Protein AF-A0A6J3LR89-F1 (afdb_monomer)

Solvent-accessible surface area (backbone atoms only — not comparable to full-atom values): 8719 Å² total; per-residue (Å²): 136,82,82,80,81,70,79,60,53,74,66,31,60,76,69,75,47,86,50,79,81,67,51,70,68,57,53,51,50,51,50,53,55,51,48,56,50,50,57,53,52,52,54,51,50,53,52,52,49,54,50,50,54,51,51,54,52,52,50,56,53,50,52,52,51,50,52,54,51,49,54,51,51,51,51,52,52,51,50,50,53,51,51,61,70,68,49,60,78,84,76,38,78,54,62,80,68,68,68,77,77,55,74,68,56,59,54,50,53,55,52,52,55,54,55,58,62,65,70,75,73,79,80,81,81,79,78,80,92,78,82,85,79,85,80,90,78,89,132

Sequence (139 aa):
MVPDRSLRCAECIKQGRKCTSLSWEALDRTREETQKKIDADEAILEEVMARLLRNKKIMRQADSRAKVKASHLDAELSAEDEALAAADPADCPAASVGVTVSPTIWGTYGLIGDAMRVGESSVPSAGSPSTVVGNSSGS

Mean predicted aligned error: 19.22 Å

Secondary structure (DSSP, 8-state):
---------HHHHHTTPPP----HHHHHHHHHHHHHHHHHHHHHHHHHHHHHHHHHHHHHHHHHHHHHHHHHHHHHHHHHHHHHHHS-GGG-TTTTTT----HHHHHHHHHHHHHHHTTS-------------------

Organism: NCBI:txid1314786

pLDDT: mean 73.71, std 21.67, range [34.38, 98.44]

Radius of gyration: 37.97 Å; Cα contacts (8 Å, |Δi|>4): 18; chains: 1; bounding box: 70×30×98 Å

Foldseek 3Di:
DDPPPQDADPVCVVVVHDHPSDDPVNVVVVVVVVVVVVVVVVVVVVVVVVVVVVVVVVVVVVVVVVVVVVVVVVVVVVVVVVVVVPDDPVPPPCVVVVDDDDPVVVVVVVVVVVVVVVVPDDDDDPDDDDDDDDDDDDD

Structure (mmCIF, N/CA/C/O backbone):
data_AF-A0A6J3LR89-F1
#
_entry.id   AF-A0A6J3LR89-F1
#
loop_
_atom_site.group_PDB
_atom_site.id
_atom_site.type_symbol
_atom_site.label_atom_id
_atom_site.label_alt_id
_atom_site.label_comp_id
_atom_site.label_asym_id
_atom_site.label_entity_id
_atom_site.label_seq_id
_atom_site.pdbx_PDB_ins_code
_atom_site.Cartn_x
_atom_site.Cartn_y
_atom_site.Cartn_z
_atom_site.occupancy
_atom_site.B_iso_or_equiv
_atom_site.auth_seq_id
_atom_site.auth_comp_id
_atom_site.auth_asym_id
_atom_site.auth_atom_id
_atom_site.pdbx_PDB_model_num
ATOM 1 N N . MET A 1 1 ? -40.066 -21.915 38.453 1.00 37.62 1 MET A N 1
ATOM 2 C CA . MET A 1 1 ? -39.377 -20.724 37.909 1.00 37.62 1 MET A CA 1
ATOM 3 C C . MET A 1 1 ? -38.555 -20.115 39.031 1.00 37.62 1 MET A C 1
ATOM 5 O O . MET A 1 1 ? -39.133 -19.629 39.993 1.00 37.62 1 MET A O 1
ATOM 9 N N . VAL A 1 2 ? -37.231 -20.252 38.976 1.00 43.03 2 VAL A N 1
ATOM 10 C CA . VAL A 1 2 ? -36.331 -19.682 39.990 1.00 43.03 2 VAL A CA 1
ATOM 11 C C . VAL A 1 2 ? -36.191 -18.188 39.685 1.00 43.03 2 VAL A C 1
ATOM 13 O O . VAL A 1 2 ? -35.876 -17.861 38.541 1.00 43.03 2 VAL A O 1
ATOM 16 N N . PRO A 1 3 ? -36.468 -17.273 40.630 1.00 50.34 3 PRO A N 1
ATOM 17 C CA . PRO A 1 3 ? -36.281 -15.851 40.382 1.00 50.34 3 PRO A CA 1
ATOM 18 C C . PRO A 1 3 ? -34.791 -15.584 40.159 1.00 50.34 3 PRO A C 1
ATOM 20 O O . PRO A 1 3 ? -33.966 -15.883 41.020 1.00 50.34 3 PRO A O 1
ATOM 23 N N . ASP A 1 4 ? -34.466 -15.046 38.987 1.00 57.81 4 ASP A N 1
ATOM 24 C CA . ASP A 1 4 ? -33.128 -14.605 38.608 1.00 57.81 4 ASP A CA 1
ATOM 25 C C . ASP A 1 4 ? -32.728 -13.432 39.518 1.00 57.81 4 ASP A C 1
ATOM 27 O O . ASP A 1 4 ? -33.181 -12.296 39.348 1.00 57.81 4 ASP A O 1
ATOM 31 N N . ARG A 1 5 ? -31.961 -13.728 40.575 1.00 59.53 5 ARG A N 1
ATOM 32 C CA . ARG A 1 5 ? -31.531 -12.763 41.602 1.00 59.53 5 ARG A CA 1
ATOM 33 C C . ARG A 1 5 ? -30.361 -11.907 41.106 1.00 59.53 5 ARG A C 1
ATOM 35 O O . ARG A 1 5 ? -29.379 -11.725 41.822 1.00 59.53 5 ARG A O 1
ATOM 42 N N . SER A 1 6 ? -30.446 -11.377 39.888 1.00 64.31 6 SER A N 1
ATOM 43 C CA . SER A 1 6 ? -29.504 -10.356 39.433 1.00 64.31 6 SER A CA 1
ATOM 44 C C . SER A 1 6 ? -29.737 -9.069 40.234 1.00 64.31 6 SER A C 1
ATOM 46 O O . SER A 1 6 ? -30.859 -8.564 40.335 1.00 64.31 6 SER A O 1
ATOM 48 N N . LEU A 1 7 ? -28.676 -8.554 40.861 1.00 68.56 7 LEU A N 1
ATOM 49 C CA . LEU A 1 7 ? -28.695 -7.256 41.535 1.00 68.56 7 LEU A CA 1
ATOM 50 C C . LEU A 1 7 ? -28.969 -6.179 40.478 1.00 68.56 7 LEU A C 1
ATOM 52 O O . LEU A 1 7 ? -28.168 -5.965 39.570 1.00 68.56 7 LEU A O 1
ATOM 56 N N . ARG A 1 8 ? -30.135 -5.533 40.568 1.00 72.81 8 ARG A N 1
ATOM 57 C CA . ARG A 1 8 ? -30.564 -4.464 39.657 1.00 72.81 8 ARG A CA 1
ATOM 58 C C . ARG A 1 8 ? -30.468 -3.122 40.372 1.00 72.81 8 ARG A C 1
ATOM 60 O O . ARG A 1 8 ? -30.908 -3.010 41.514 1.00 72.81 8 ARG A O 1
ATOM 67 N N . CYS A 1 9 ? -29.933 -2.100 39.706 1.00 78.88 9 CYS A N 1
ATOM 68 C CA . CYS A 1 9 ? -29.963 -0.744 40.247 1.00 78.88 9 CYS A CA 1
ATOM 69 C C . CYS A 1 9 ? -31.390 -0.164 40.180 1.00 78.88 9 CYS A C 1
ATOM 71 O O . CYS A 1 9 ? -32.212 -0.583 39.359 1.00 78.88 9 CYS A O 1
ATOM 73 N N . ALA A 1 10 ? -31.684 0.816 41.040 1.00 80.12 10 ALA A N 1
ATOM 74 C CA . ALA A 1 10 ? -33.016 1.415 41.157 1.00 80.12 10 ALA A CA 1
ATOM 75 C C . ALA A 1 10 ? -33.535 2.006 39.833 1.00 80.12 10 ALA A C 1
ATOM 77 O O . ALA A 1 10 ? -34.729 1.934 39.547 1.00 80.12 10 ALA A O 1
ATOM 78 N N . GLU A 1 11 ? -32.638 2.534 39.000 1.00 80.88 11 GLU A N 1
ATOM 79 C CA . GLU A 1 11 ? -32.992 3.122 37.709 1.00 80.88 11 GLU A CA 1
ATOM 80 C C . GLU A 1 11 ? -33.371 2.053 36.671 1.00 80.88 11 GLU A C 1
ATOM 82 O O . GLU A 1 11 ? -34.400 2.167 36.006 1.00 80.88 11 GLU A O 1
ATOM 87 N N . CYS A 1 12 ? -32.623 0.947 36.590 1.00 84.75 12 CYS A N 1
ATOM 88 C CA . CYS A 1 12 ? -32.967 -0.173 35.707 1.00 84.75 12 CYS A CA 1
ATOM 89 C C . CYS A 1 12 ? -34.297 -0.836 36.097 1.00 84.75 12 CYS A C 1
ATOM 91 O O . CYS A 1 12 ? -35.036 -1.281 35.218 1.00 84.75 12 CYS A O 1
ATOM 93 N N . ILE A 1 13 ? -34.629 -0.864 37.394 1.00 81.94 13 ILE A N 1
ATOM 94 C CA . ILE A 1 13 ? -35.930 -1.349 37.881 1.00 81.94 13 ILE A CA 1
ATOM 95 C C . ILE A 1 13 ? -37.059 -0.426 37.406 1.00 81.94 13 ILE A C 1
ATOM 97 O O . ILE A 1 13 ? -38.035 -0.923 36.848 1.00 81.94 13 ILE A O 1
ATOM 101 N N . LYS A 1 14 ? -36.916 0.898 37.570 1.00 84.62 14 LYS A N 1
ATOM 102 C CA . LYS A 1 14 ? -37.916 1.882 37.112 1.00 84.62 14 LYS A CA 1
ATOM 103 C C . LYS A 1 14 ? -38.150 1.825 35.604 1.00 84.62 14 LYS A C 1
ATOM 105 O O . LYS A 1 14 ? -39.280 1.965 35.155 1.00 84.62 14 LYS A O 1
ATOM 110 N N . GLN A 1 15 ? -37.091 1.604 34.831 1.00 86.44 15 GLN A N 1
ATOM 111 C CA . GLN A 1 15 ? -37.154 1.577 33.370 1.00 86.44 15 GLN A CA 1
ATOM 112 C C . GLN A 1 15 ? -37.500 0.196 32.785 1.00 86.44 15 GLN A C 1
ATOM 114 O O . GLN A 1 15 ? -37.576 0.060 31.565 1.00 86.44 15 GLN A O 1
ATOM 119 N N . GLY A 1 16 ? -37.665 -0.843 33.613 1.00 83.19 16 GLY A N 1
ATOM 120 C CA . GLY A 1 16 ? -37.979 -2.200 33.149 1.00 83.19 16 GLY A CA 1
ATOM 121 C C . GLY A 1 16 ? -36.886 -2.854 32.290 1.00 83.19 16 GLY A C 1
ATOM 122 O O . GLY A 1 16 ? -37.172 -3.791 31.546 1.00 83.19 16 GLY A O 1
ATOM 123 N N . ARG A 1 17 ? -35.635 -2.378 32.368 1.00 82.12 17 ARG A N 1
ATOM 124 C CA . ARG A 1 17 ? -34.500 -2.892 31.579 1.00 82.12 17 ARG A CA 1
ATOM 125 C C . ARG A 1 17 ? -33.602 -3.812 32.411 1.00 82.12 17 ARG A C 1
ATOM 127 O O . ARG A 1 17 ? -33.526 -3.697 33.634 1.00 82.12 17 ARG A O 1
ATOM 134 N N . LYS A 1 18 ? -32.897 -4.734 31.743 1.00 78.44 18 LYS A N 1
ATOM 135 C CA . LYS A 1 18 ? -31.876 -5.577 32.391 1.00 78.44 18 LYS A CA 1
ATOM 136 C C . LYS A 1 18 ? -30.702 -4.702 32.837 1.00 78.44 18 LYS A C 1
ATOM 138 O O . LYS A 1 18 ? -30.221 -3.880 32.064 1.00 78.44 18 LYS A O 1
ATOM 143 N N . CYS A 1 19 ? -30.254 -4.887 34.075 1.00 77.56 19 CYS A N 1
ATOM 144 C CA . CYS A 1 19 ? -29.079 -4.196 34.595 1.00 77.56 19 CYS A CA 1
ATOM 145 C C . CYS A 1 19 ? -27.827 -4.887 34.046 1.00 77.56 19 CYS A C 1
ATOM 147 O O . CYS A 1 19 ? -27.714 -6.110 34.142 1.00 77.56 19 CYS A O 1
ATOM 149 N N . THR A 1 20 ? -26.893 -4.132 33.470 1.00 71.94 20 THR A N 1
ATOM 150 C CA . THR A 1 20 ? -25.567 -4.657 33.132 1.00 71.94 20 THR A CA 1
ATOM 151 C C . THR A 1 20 ? -24.831 -4.916 34.441 1.00 71.94 20 THR A C 1
ATOM 153 O O . THR A 1 20 ? -24.491 -3.980 35.157 1.00 71.94 20 THR A O 1
ATOM 156 N N . SER A 1 21 ? -24.634 -6.183 34.794 1.00 61.19 21 SER A N 1
ATOM 157 C CA . SER A 1 21 ? -24.053 -6.614 36.073 1.00 61.19 21 SER A CA 1
ATOM 158 C C . SER A 1 21 ? -22.527 -6.466 36.146 1.00 61.19 21 SER A C 1
ATOM 160 O O . SER A 1 21 ? -21.887 -7.116 36.969 1.00 61.19 21 SER A O 1
ATOM 162 N N . LEU A 1 22 ? -21.928 -5.666 35.263 1.00 70.69 22 LEU A N 1
ATOM 163 C CA . LEU A 1 22 ? -20.496 -5.393 35.278 1.00 70.69 22 LEU A CA 1
ATOM 164 C C . LEU A 1 22 ? -20.228 -4.265 36.271 1.00 70.69 22 LEU A C 1
ATOM 166 O O . LEU A 1 22 ? -20.896 -3.231 36.240 1.00 70.69 22 LEU A O 1
ATOM 170 N N . SER A 1 23 ? -19.263 -4.473 37.164 1.00 82.50 23 SER A N 1
ATOM 171 C CA . SER A 1 23 ? -18.754 -3.394 38.006 1.00 82.50 23 SER A CA 1
ATOM 172 C C . SER A 1 23 ? -18.100 -2.321 37.130 1.00 82.50 23 SER A C 1
ATOM 174 O O . SER A 1 23 ? -17.591 -2.621 36.049 1.00 82.50 23 SER A O 1
ATOM 176 N N . TRP A 1 24 ? -18.076 -1.074 37.610 1.00 83.81 24 TRP A N 1
ATOM 177 C CA . TRP A 1 24 ? -17.339 0.012 36.952 1.00 83.81 24 TRP A CA 1
ATOM 178 C C . TRP A 1 24 ? -15.883 -0.376 36.680 1.00 83.81 24 TRP A C 1
ATOM 180 O O . TRP A 1 24 ? -15.401 -0.199 35.572 1.00 83.81 24 TRP A O 1
ATOM 190 N N . GLU A 1 25 ? -15.243 -1.054 37.633 1.00 86.06 25 GLU A N 1
ATOM 191 C CA . GLU A 1 25 ? -13.881 -1.568 37.486 1.00 86.06 25 GLU A CA 1
ATOM 192 C C . GLU A 1 25 ? -13.725 -2.557 36.313 1.00 86.06 25 GLU A C 1
ATOM 194 O O . GLU A 1 25 ? -12.722 -2.530 35.604 1.00 86.06 25 GLU A O 1
ATOM 199 N N . ALA A 1 26 ? -14.713 -3.428 36.071 1.00 84.94 26 ALA A N 1
ATOM 200 C CA . ALA A 1 26 ? -14.672 -4.362 34.944 1.00 84.94 26 ALA A CA 1
ATOM 201 C C . ALA A 1 26 ? -14.835 -3.645 33.591 1.00 84.94 26 ALA A C 1
ATOM 203 O O . ALA A 1 26 ? -14.220 -4.046 32.599 1.00 84.94 26 ALA A O 1
ATOM 204 N N . LEU A 1 27 ? -15.642 -2.579 33.551 1.00 86.81 27 LEU A N 1
ATOM 205 C CA . LEU A 1 27 ? -15.795 -1.733 32.366 1.00 86.81 27 LEU A CA 1
ATOM 206 C C . LEU A 1 27 ? -14.522 -0.927 32.091 1.00 86.81 27 LEU A C 1
ATOM 208 O O . LEU A 1 27 ? -14.057 -0.916 30.952 1.00 86.81 27 LEU A O 1
ATOM 212 N N . ASP A 1 28 ? -13.931 -0.328 33.125 1.00 92.38 28 ASP A N 1
ATOM 213 C CA . ASP A 1 28 ? -12.685 0.435 33.018 1.00 92.38 28 ASP A CA 1
ATOM 214 C C . ASP A 1 28 ? -11.531 -0.457 32.552 1.00 92.38 28 ASP A C 1
ATOM 216 O O . ASP A 1 28 ? -10.833 -0.114 31.599 1.00 92.38 28 ASP A O 1
ATOM 220 N N . ARG A 1 29 ? -11.398 -1.661 33.124 1.00 92.25 29 ARG A N 1
ATOM 221 C CA . ARG A 1 29 ? -10.390 -2.640 32.690 1.00 92.25 29 ARG A CA 1
ATOM 222 C C . ARG A 1 29 ? -10.562 -3.031 31.225 1.00 92.25 29 ARG A C 1
ATOM 224 O O . ARG A 1 29 ? -9.593 -3.028 30.473 1.00 92.25 29 ARG A O 1
ATOM 231 N N . THR A 1 30 ? -11.794 -3.323 30.804 1.00 91.94 30 THR A N 1
ATOM 232 C CA . THR A 1 30 ? -12.082 -3.657 29.399 1.00 91.94 30 THR A CA 1
ATOM 233 C C . THR A 1 30 ? -11.716 -2.491 28.485 1.00 91.94 30 THR A C 1
ATOM 235 O O . THR A 1 30 ? -11.072 -2.698 27.458 1.00 91.94 30 THR A O 1
ATOM 238 N N . ARG A 1 31 ? -12.072 -1.261 28.874 1.00 94.75 31 ARG A N 1
ATOM 239 C CA . ARG A 1 31 ? -11.740 -0.047 28.124 1.00 94.75 31 ARG A CA 1
ATOM 240 C C . ARG A 1 31 ? -10.229 0.112 27.968 1.00 94.75 31 ARG A C 1
ATOM 242 O O . ARG A 1 31 ? -9.763 0.273 26.843 1.00 94.75 31 ARG A O 1
ATOM 249 N N . GLU A 1 32 ? -9.465 0.007 29.052 1.00 96.81 32 GLU A N 1
ATOM 250 C CA . GLU A 1 32 ? -8.001 0.101 29.017 1.00 96.81 32 GLU A CA 1
ATOM 251 C C . GLU A 1 32 ? -7.357 -0.999 28.165 1.00 96.81 32 GLU A C 1
ATOM 253 O O . GLU A 1 32 ? -6.455 -0.722 27.375 1.00 96.81 32 GLU A O 1
ATOM 258 N N . GLU A 1 33 ? -7.815 -2.244 28.290 1.00 96.19 33 GLU A N 1
ATOM 259 C CA . GLU A 1 33 ? -7.314 -3.359 27.482 1.00 96.19 33 GLU A CA 1
ATOM 260 C C . GLU A 1 33 ? -7.615 -3.171 25.994 1.00 96.19 33 GLU A C 1
ATOM 262 O O . GLU A 1 33 ? -6.759 -3.450 25.153 1.00 96.19 33 GLU A O 1
ATOM 267 N N . THR A 1 34 ? -8.814 -2.689 25.653 1.00 97.00 34 THR A N 1
ATOM 268 C CA . THR A 1 34 ? -9.159 -2.383 24.260 1.00 97.00 34 THR A CA 1
ATOM 269 C C . THR A 1 34 ? -8.351 -1.214 23.717 1.00 97.00 34 THR A C 1
ATOM 271 O O . THR A 1 34 ? -7.861 -1.312 22.597 1.00 97.00 34 THR A O 1
ATOM 274 N N . GLN A 1 35 ? -8.129 -0.164 24.512 1.00 98.00 35 GLN A N 1
ATOM 275 C CA . GLN A 1 35 ? -7.321 0.979 24.094 1.00 98.00 35 GLN A CA 1
ATOM 276 C C . GLN A 1 35 ? -5.879 0.558 23.802 1.00 98.00 35 GLN A C 1
ATOM 278 O O . GLN A 1 35 ? -5.361 0.870 22.741 1.00 98.00 35 GLN A O 1
ATOM 283 N N . LYS A 1 36 ? -5.265 -0.255 24.6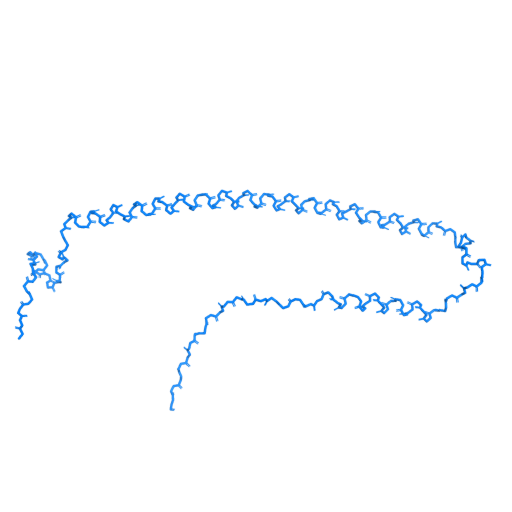71 1.00 98.12 36 LYS A N 1
ATOM 284 C CA . LYS A 1 36 ? -3.906 -0.776 24.442 1.00 98.12 36 LYS A CA 1
ATOM 285 C C . LYS A 1 36 ? -3.784 -1.574 23.142 1.00 98.12 36 LYS A C 1
ATOM 287 O O . LYS A 1 36 ? -2.746 -1.523 22.493 1.00 98.12 36 LYS A O 1
ATOM 292 N N . LYS A 1 37 ? -4.821 -2.338 22.778 1.00 98.06 37 LYS A N 1
ATOM 293 C CA . LYS A 1 37 ? -4.851 -3.080 21.507 1.00 98.06 37 LYS A CA 1
ATOM 294 C C . LYS A 1 37 ? -4.961 -2.134 20.316 1.00 98.06 37 LYS A C 1
ATOM 296 O O . LYS A 1 37 ? -4.233 -2.323 19.354 1.00 98.06 37 LYS A O 1
ATOM 301 N N . ILE A 1 38 ? -5.813 -1.113 20.416 1.00 98.25 38 ILE A N 1
ATOM 302 C CA . ILE A 1 38 ? -5.939 -0.072 19.389 1.00 98.25 38 ILE A CA 1
ATOM 303 C C . ILE A 1 38 ? -4.589 0.614 19.176 1.00 98.25 38 ILE A C 1
ATOM 305 O O . ILE A 1 38 ? -4.114 0.652 18.049 1.00 98.25 38 ILE A O 1
ATOM 309 N N . ASP A 1 39 ? -3.930 1.058 20.246 1.00 98.31 39 ASP A N 1
ATOM 310 C CA . ASP A 1 39 ? -2.640 1.749 20.150 1.00 98.31 39 ASP A CA 1
ATOM 311 C C . ASP A 1 39 ? -1.557 0.849 19.511 1.00 98.31 39 ASP A C 1
ATOM 313 O O . ASP A 1 39 ? -0.733 1.303 18.715 1.00 98.31 39 ASP A O 1
ATOM 317 N N . ALA A 1 40 ? -1.564 -0.452 19.829 1.00 98.12 40 ALA A N 1
ATOM 318 C CA . ALA A 1 40 ? -0.653 -1.423 19.224 1.00 98.12 40 ALA A CA 1
ATOM 319 C C . ALA A 1 40 ? -0.937 -1.637 17.726 1.00 98.12 40 ALA A C 1
ATOM 321 O O . ALA A 1 40 ? -0.003 -1.672 16.920 1.00 98.12 40 ALA A O 1
ATOM 322 N N . ASP A 1 41 ? -2.210 -1.750 17.348 1.00 98.38 41 ASP A N 1
ATOM 323 C CA . ASP A 1 41 ? -2.626 -1.903 15.953 1.00 98.38 41 ASP A CA 1
ATOM 324 C C . ASP A 1 41 ? -2.327 -0.635 15.138 1.00 98.38 41 ASP A C 1
ATOM 326 O O . ASP A 1 41 ? -1.888 -0.729 13.989 1.00 98.38 41 ASP A O 1
ATOM 330 N N . GLU A 1 42 ? -2.493 0.550 15.729 1.00 98.12 42 GLU A N 1
ATOM 331 C CA . GLU A 1 42 ? -2.137 1.833 15.116 1.00 98.12 42 GLU A CA 1
ATOM 332 C C . GLU A 1 42 ? -0.631 1.932 14.836 1.00 98.12 42 GLU A C 1
ATOM 334 O O . GLU A 1 42 ? -0.238 2.338 13.738 1.00 98.12 42 GLU A O 1
ATOM 339 N N . ALA A 1 43 ? 0.218 1.479 15.763 1.00 97.75 43 ALA A N 1
ATOM 340 C CA . ALA A 1 43 ? 1.666 1.434 15.548 1.00 97.75 43 ALA A CA 1
ATOM 341 C C . ALA A 1 43 ? 2.052 0.495 14.388 1.00 97.75 43 ALA A C 1
ATOM 343 O O . ALA A 1 43 ? 2.882 0.840 13.540 1.00 97.75 43 ALA A O 1
ATOM 344 N N . ILE A 1 44 ? 1.415 -0.679 14.301 1.00 98.19 44 ILE A N 1
ATOM 345 C CA . ILE A 1 44 ? 1.616 -1.613 13.180 1.00 98.19 44 ILE A CA 1
ATOM 346 C C . ILE A 1 44 ? 1.139 -0.980 11.867 1.00 98.19 44 ILE A C 1
ATOM 348 O O . ILE A 1 44 ? 1.808 -1.097 10.833 1.00 98.19 44 ILE A O 1
ATOM 352 N N . LEU A 1 45 ? -0.008 -0.298 11.884 1.00 98.38 45 LEU A N 1
ATOM 353 C CA . LEU A 1 45 ? -0.558 0.370 10.709 1.00 98.38 45 LEU A CA 1
ATOM 354 C C . LEU A 1 45 ? 0.398 1.446 10.180 1.00 98.38 45 LEU A C 1
ATOM 356 O O . LEU A 1 45 ? 0.635 1.503 8.968 1.00 98.38 45 LEU A O 1
ATOM 360 N N . GLU A 1 46 ? 0.991 2.249 11.065 1.00 98.19 46 GLU A N 1
ATOM 361 C CA . GLU A 1 46 ? 1.992 3.253 10.699 1.00 98.19 46 GLU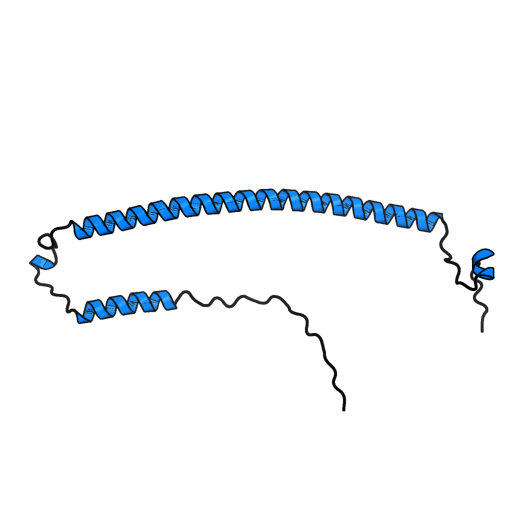 A CA 1
ATOM 362 C C . GLU A 1 46 ? 3.222 2.611 10.035 1.00 98.19 46 GLU A C 1
ATOM 364 O O . GLU A 1 46 ? 3.662 3.051 8.963 1.00 98.19 46 GLU A O 1
ATOM 369 N N . GLU A 1 47 ? 3.739 1.518 10.602 1.00 98.19 47 GLU A N 1
ATOM 370 C CA . GLU A 1 47 ? 4.874 0.790 10.029 1.00 98.19 47 GLU A CA 1
ATOM 371 C C . GLU A 1 47 ? 4.557 0.266 8.617 1.00 98.19 47 GLU A C 1
ATOM 373 O O . GLU A 1 47 ? 5.344 0.438 7.669 1.00 98.19 47 GLU A O 1
ATOM 378 N N . VAL A 1 48 ? 3.380 -0.343 8.451 1.00 98.44 48 VAL A N 1
ATOM 379 C CA . VAL A 1 48 ? 2.912 -0.863 7.161 1.00 98.44 48 VAL A CA 1
ATOM 380 C C . VAL A 1 48 ? 2.771 0.270 6.148 1.00 98.44 48 VAL A C 1
ATOM 382 O O . VAL A 1 48 ? 3.245 0.131 5.014 1.00 98.44 48 VAL A O 1
ATOM 385 N N . MET A 1 49 ? 2.189 1.403 6.541 1.00 98.19 49 MET A N 1
ATOM 386 C CA . MET A 1 49 ? 2.075 2.583 5.684 1.00 98.19 49 MET A CA 1
ATOM 387 C C . MET A 1 49 ? 3.446 3.101 5.242 1.00 98.19 49 MET A C 1
ATOM 389 O O . MET A 1 4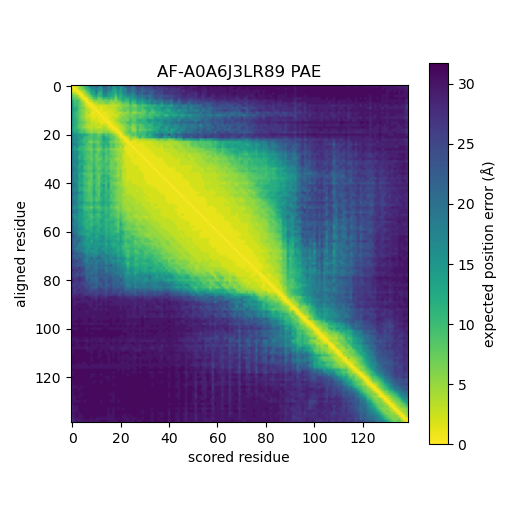9 ? 3.664 3.323 4.045 1.00 98.19 49 MET A O 1
ATOM 393 N N . ALA A 1 50 ? 4.399 3.231 6.166 1.00 98.25 50 ALA A N 1
ATOM 394 C CA . ALA A 1 50 ? 5.752 3.681 5.852 1.00 98.25 50 ALA A CA 1
ATOM 395 C C . ALA A 1 50 ? 6.449 2.731 4.862 1.00 98.25 50 ALA A C 1
ATOM 397 O O . ALA A 1 50 ? 7.074 3.176 3.890 1.00 98.25 50 ALA A O 1
ATOM 398 N N . ARG A 1 51 ? 6.305 1.414 5.055 1.00 98.25 51 ARG A N 1
ATOM 399 C CA . ARG A 1 51 ? 6.829 0.401 4.125 1.00 98.25 51 ARG A CA 1
ATOM 400 C C . ARG A 1 51 ? 6.177 0.500 2.746 1.00 98.25 51 ARG A C 1
ATOM 402 O O . ARG A 1 51 ? 6.888 0.466 1.741 1.00 98.25 51 ARG A O 1
ATOM 409 N N . LEU A 1 52 ? 4.858 0.673 2.678 1.00 98.38 52 LEU A N 1
ATOM 410 C CA . LEU A 1 52 ? 4.137 0.835 1.412 1.00 98.38 52 LEU A CA 1
ATOM 411 C C . LEU A 1 52 ? 4.604 2.072 0.640 1.00 98.38 52 LEU A C 1
ATOM 413 O O . LEU A 1 52 ? 4.799 1.993 -0.575 1.00 98.38 52 LEU A O 1
ATOM 417 N N . LEU A 1 53 ? 4.824 3.199 1.319 1.00 98.31 53 LEU A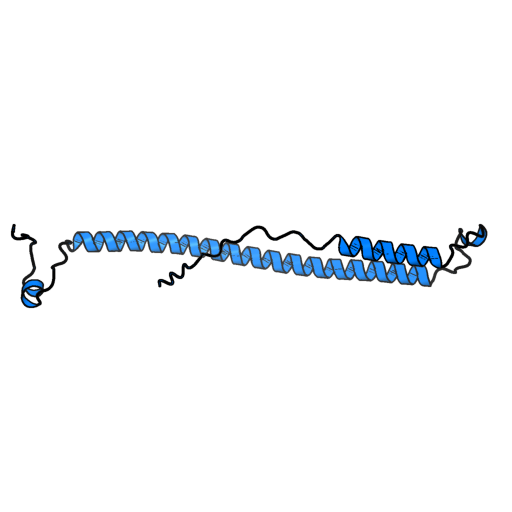 N 1
ATOM 418 C CA . LEU A 1 53 ? 5.336 4.416 0.685 1.00 98.31 53 LEU A CA 1
ATOM 419 C C . LEU A 1 53 ? 6.743 4.210 0.107 1.00 98.31 53 LEU A C 1
ATOM 421 O O . LEU A 1 53 ? 6.997 4.605 -1.036 1.00 98.31 53 LEU A O 1
ATOM 425 N N . ARG A 1 54 ? 7.635 3.537 0.847 1.00 98.25 54 ARG A N 1
ATOM 426 C CA . ARG A 1 54 ? 8.971 3.169 0.343 1.00 98.25 54 ARG A CA 1
ATOM 427 C C . ARG A 1 54 ? 8.878 2.271 -0.890 1.00 98.25 54 ARG A C 1
ATOM 429 O O . ARG A 1 54 ? 9.494 2.582 -1.908 1.00 98.25 54 ARG A O 1
ATOM 436 N N . ASN A 1 55 ? 8.060 1.222 -0.843 1.00 98.44 55 ASN A N 1
ATOM 437 C CA . ASN A 1 55 ? 7.902 0.289 -1.961 1.00 98.44 55 ASN A CA 1
ATOM 438 C C . ASN A 1 55 ? 7.311 0.971 -3.202 1.00 98.44 55 ASN A C 1
ATOM 440 O O . ASN A 1 55 ? 7.811 0.773 -4.306 1.00 98.44 55 ASN A O 1
ATOM 444 N N . LYS A 1 56 ? 6.313 1.848 -3.036 1.00 98.38 56 LYS A N 1
ATOM 445 C CA . LYS A 1 56 ? 5.772 2.655 -4.144 1.00 98.38 56 LYS A CA 1
ATOM 446 C C . LYS A 1 56 ? 6.839 3.544 -4.780 1.00 98.38 56 LYS A C 1
ATOM 448 O O . LYS A 1 56 ? 6.871 3.676 -6.001 1.00 98.38 56 LYS A O 1
ATOM 453 N N . LYS A 1 57 ? 7.719 4.151 -3.976 1.00 98.38 57 LYS A N 1
ATOM 454 C CA . LYS A 1 57 ? 8.838 4.951 -4.495 1.00 98.38 57 LYS A CA 1
ATOM 455 C C . LYS A 1 57 ? 9.808 4.092 -5.309 1.00 98.38 57 LYS A C 1
ATOM 457 O O . LYS A 1 57 ? 10.186 4.507 -6.401 1.00 98.38 57 LYS A O 1
ATOM 462 N N . ILE A 1 58 ? 10.167 2.910 -4.805 1.00 98.25 58 ILE A N 1
ATOM 463 C CA . ILE A 1 58 ? 11.039 1.958 -5.511 1.00 98.25 58 ILE A CA 1
ATOM 464 C C . ILE A 1 58 ? 10.415 1.555 -6.851 1.00 98.25 58 ILE A C 1
ATOM 466 O O . ILE A 1 58 ? 11.088 1.639 -7.873 1.00 98.25 58 ILE A O 1
ATOM 470 N N . MET A 1 59 ? 9.124 1.214 -6.870 1.00 98.06 59 MET A N 1
ATOM 471 C CA . MET A 1 59 ? 8.417 0.855 -8.104 1.00 98.06 59 MET A CA 1
ATOM 472 C C . MET A 1 59 ? 8.440 1.985 -9.134 1.00 98.06 59 MET A C 1
ATOM 474 O O . MET A 1 59 ? 8.823 1.758 -10.273 1.00 98.06 59 MET A O 1
ATOM 478 N N . ARG A 1 60 ? 8.155 3.230 -8.731 1.00 98.06 60 ARG A N 1
ATOM 479 C CA . ARG A 1 60 ? 8.231 4.382 -9.651 1.00 98.06 60 ARG A CA 1
ATOM 480 C C . ARG A 1 60 ? 9.630 4.576 -10.244 1.00 98.06 60 ARG A C 1
ATOM 482 O O . ARG A 1 60 ? 9.752 4.965 -11.402 1.00 98.06 60 ARG A O 1
ATOM 489 N N . GLN A 1 61 ? 10.680 4.332 -9.458 1.00 98.12 61 GLN A N 1
ATOM 490 C CA . GLN A 1 61 ? 12.062 4.405 -9.940 1.00 98.12 61 GLN A CA 1
ATOM 491 C C . GLN A 1 61 ? 12.406 3.243 -10.877 1.00 98.12 61 GLN A C 1
ATOM 493 O O . GLN A 1 61 ? 13.116 3.444 -11.860 1.00 98.12 61 GLN A O 1
ATOM 498 N N . ALA A 1 62 ? 11.914 2.037 -10.590 1.00 98.06 62 ALA A N 1
ATOM 499 C CA . ALA A 1 62 ? 12.063 0.891 -11.478 1.00 98.06 62 ALA A CA 1
ATOM 500 C C . ALA A 1 62 ? 11.370 1.153 -12.823 1.00 98.06 62 ALA A C 1
ATOM 502 O O . ALA A 1 62 ? 12.006 0.996 -13.861 1.00 98.06 62 ALA A O 1
ATOM 503 N N . ASP A 1 63 ? 10.139 1.669 -12.803 1.00 98.06 63 ASP A N 1
ATOM 504 C CA . ASP A 1 63 ? 9.387 2.029 -14.009 1.00 98.06 63 ASP A CA 1
ATOM 505 C C . ASP A 1 63 ? 10.102 3.109 -14.826 1.00 98.06 63 ASP A C 1
ATOM 507 O O . ASP A 1 63 ? 10.183 3.012 -16.050 1.00 98.06 63 ASP A O 1
ATOM 511 N N . SER A 1 64 ? 10.660 4.141 -14.177 1.00 97.69 64 SER A N 1
ATOM 512 C CA . SER A 1 64 ? 11.398 5.182 -14.902 1.00 97.69 64 SER A CA 1
ATOM 513 C C . SER A 1 64 ? 12.655 4.619 -15.565 1.00 97.69 64 SER A C 1
ATOM 515 O O . SER A 1 64 ? 12.943 4.952 -16.711 1.00 97.69 64 SER A O 1
ATOM 517 N N . ARG A 1 65 ? 13.394 3.743 -14.872 1.00 97.62 65 ARG A N 1
ATOM 518 C CA . ARG A 1 65 ? 14.583 3.076 -15.424 1.00 97.62 65 ARG A CA 1
ATOM 519 C C . ARG A 1 65 ? 14.220 2.128 -16.562 1.00 97.62 65 ARG A C 1
ATOM 521 O O . ARG A 1 65 ? 14.926 2.106 -17.564 1.00 97.62 65 ARG A O 1
ATOM 528 N N . ALA A 1 66 ? 13.124 1.386 -16.429 1.00 97.56 66 ALA A N 1
ATOM 529 C CA . ALA A 1 66 ? 12.624 0.502 -17.474 1.00 97.56 66 ALA A CA 1
ATOM 530 C C . ALA A 1 66 ? 12.257 1.289 -18.738 1.00 97.56 66 ALA A C 1
ATOM 532 O O . ALA A 1 66 ? 12.663 0.895 -19.826 1.00 97.56 66 ALA A O 1
ATOM 533 N N . LYS A 1 67 ? 11.586 2.440 -18.598 1.00 97.75 67 LYS A N 1
ATOM 534 C CA . LYS A 1 67 ? 11.270 3.333 -19.727 1.00 97.75 67 LYS A CA 1
ATOM 535 C C . LYS A 1 67 ? 12.519 3.857 -20.430 1.00 97.75 67 LYS A C 1
ATOM 537 O O . LYS A 1 67 ? 12.580 3.809 -21.650 1.00 97.75 67 LYS A O 1
ATOM 542 N N . VAL A 1 68 ? 13.519 4.310 -19.671 1.00 97.62 68 VAL A N 1
ATOM 543 C CA . VAL A 1 68 ? 14.796 4.772 -20.242 1.00 97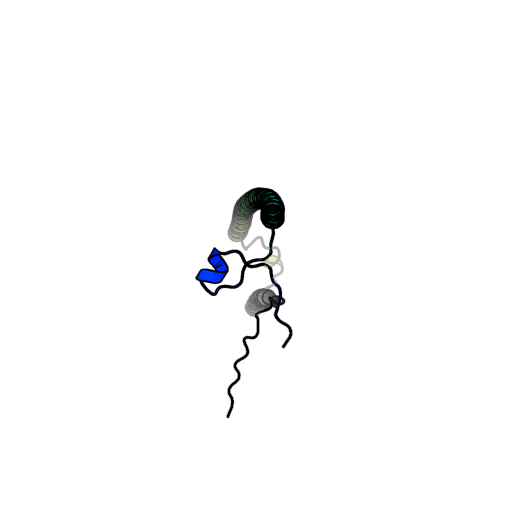.62 68 VAL A CA 1
ATOM 544 C C . VAL A 1 68 ? 15.506 3.633 -20.978 1.00 97.62 68 VAL A C 1
ATOM 546 O O . VAL A 1 68 ? 15.972 3.807 -22.100 1.00 97.62 68 VAL A O 1
ATOM 549 N N . LYS A 1 69 ? 15.549 2.434 -20.387 1.00 97.44 69 LYS A N 1
ATOM 550 C CA . LYS A 1 69 ? 16.147 1.266 -21.042 1.00 97.44 69 LYS A CA 1
ATOM 551 C C . LYS A 1 69 ? 15.393 0.873 -22.317 1.00 97.44 69 LYS A C 1
ATOM 553 O O . LYS A 1 69 ? 16.035 0.554 -23.308 1.00 97.44 69 LYS A O 1
ATOM 558 N N . ALA A 1 70 ? 14.063 0.941 -22.305 1.00 96.25 70 ALA A N 1
ATOM 559 C CA . ALA A 1 70 ? 13.243 0.691 -23.486 1.00 96.25 70 ALA A CA 1
ATOM 560 C C . ALA A 1 70 ? 13.539 1.696 -24.610 1.00 96.25 70 ALA A C 1
ATOM 562 O O . ALA A 1 70 ? 13.715 1.273 -25.743 1.00 96.25 70 ALA A O 1
ATOM 563 N N . SER A 1 71 ? 13.686 2.992 -24.304 1.00 95.12 71 SER A N 1
ATOM 564 C CA . SER A 1 71 ? 14.060 3.982 -25.326 1.00 95.12 71 SER A CA 1
ATOM 565 C C . SER A 1 71 ? 15.467 3.776 -25.889 1.00 95.12 71 SER A C 1
ATOM 567 O O . SER A 1 71 ? 15.695 4.060 -27.056 1.00 95.12 71 SER A O 1
ATOM 569 N N . HIS A 1 72 ? 16.414 3.284 -25.083 1.00 94.50 72 HIS A N 1
ATOM 570 C CA . HIS A 1 72 ? 17.746 2.945 -25.592 1.00 94.50 72 HIS A CA 1
ATOM 571 C C . HIS A 1 72 ? 17.701 1.745 -26.537 1.00 94.50 72 HIS A C 1
ATOM 573 O O . HIS A 1 72 ? 18.295 1.809 -27.603 1.00 94.50 72 HIS A O 1
ATOM 579 N N . LEU A 1 73 ? 16.957 0.698 -26.171 1.00 95.50 73 LEU A N 1
ATOM 580 C CA . LEU A 1 73 ? 16.782 -0.478 -27.022 1.00 95.50 73 LEU A CA 1
ATOM 581 C C . LEU A 1 73 ? 16.100 -0.121 -28.353 1.00 95.50 73 LEU A C 1
ATOM 583 O O . LEU A 1 73 ? 16.515 -0.595 -29.399 1.00 95.50 73 LEU A O 1
ATOM 587 N N . ASP A 1 74 ? 15.080 0.737 -28.317 1.00 94.19 74 ASP A N 1
ATOM 588 C CA . ASP A 1 74 ? 14.378 1.219 -29.513 1.00 94.19 74 ASP A CA 1
ATOM 589 C C . ASP A 1 74 ? 15.306 2.010 -30.452 1.00 94.19 74 ASP A C 1
ATOM 591 O O . ASP A 1 74 ? 15.292 1.814 -31.667 1.00 94.19 74 ASP A O 1
ATOM 595 N N . ALA A 1 75 ? 16.175 2.853 -29.884 1.00 93.31 75 ALA A N 1
ATOM 596 C CA . ALA A 1 75 ? 17.182 3.585 -30.647 1.00 93.31 75 ALA A CA 1
ATOM 597 C C . ALA A 1 75 ? 18.256 2.662 -31.249 1.00 93.31 75 ALA A C 1
ATOM 599 O O . ALA A 1 75 ? 18.672 2.889 -32.382 1.00 93.31 75 ALA A O 1
ATOM 600 N N . GLU A 1 76 ? 18.694 1.631 -30.517 1.00 91.81 76 GLU A N 1
ATOM 601 C CA . GLU A 1 76 ? 19.634 0.619 -31.024 1.00 91.81 76 GLU A CA 1
ATOM 602 C C . GLU A 1 76 ? 19.033 -0.146 -32.209 1.00 91.81 76 GLU A C 1
ATOM 604 O O . GLU A 1 76 ? 19.656 -0.207 -33.265 1.00 91.81 76 GLU A O 1
ATOM 609 N N . LEU A 1 77 ? 17.798 -0.639 -32.075 1.00 90.81 77 LEU A N 1
ATOM 610 C CA . LEU A 1 77 ? 17.096 -1.344 -33.153 1.00 90.81 77 LEU A CA 1
ATOM 611 C C . LEU A 1 77 ? 16.876 -0.451 -34.379 1.00 90.81 77 LEU A C 1
ATOM 613 O O . LEU A 1 77 ? 17.121 -0.876 -35.503 1.00 90.81 77 LEU A O 1
ATOM 617 N N . SER A 1 78 ? 16.485 0.808 -34.170 1.00 90.25 78 SER A N 1
ATOM 618 C CA . SER A 1 78 ? 16.315 1.764 -35.271 1.00 90.25 78 SER A CA 1
ATOM 619 C C . SER A 1 78 ? 17.636 2.042 -35.998 1.00 90.25 78 SER A C 1
ATOM 621 O O . SER A 1 78 ? 17.659 2.142 -37.221 1.00 90.25 78 SER A O 1
ATOM 623 N N . ALA A 1 79 ? 18.751 2.143 -35.266 1.00 87.56 79 ALA A N 1
ATOM 624 C CA . ALA A 1 79 ? 20.072 2.333 -35.862 1.00 87.56 79 ALA A CA 1
ATOM 625 C C . ALA A 1 79 ? 20.544 1.093 -36.641 1.00 87.56 79 ALA A C 1
ATOM 627 O O . ALA A 1 79 ? 21.188 1.230 -37.682 1.00 87.56 79 ALA A O 1
ATOM 628 N N . GLU A 1 80 ? 20.220 -0.111 -36.164 1.00 83.62 80 GLU A N 1
ATOM 629 C 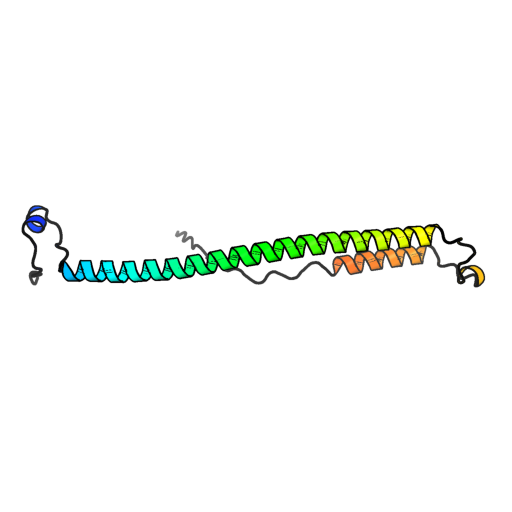CA . GLU A 1 80 ? 20.462 -1.356 -36.901 1.00 83.62 80 GLU A CA 1
ATOM 630 C C . GLU A 1 80 ? 19.637 -1.414 -38.194 1.00 83.62 80 GLU A C 1
ATOM 632 O O . GLU A 1 80 ? 20.192 -1.731 -39.248 1.00 83.62 80 GLU A O 1
ATOM 637 N N . ASP A 1 81 ? 18.356 -1.042 -38.146 1.00 81.25 81 ASP A N 1
ATOM 638 C CA . ASP A 1 81 ? 17.490 -0.961 -39.328 1.00 81.25 81 ASP A CA 1
ATOM 639 C C . ASP A 1 81 ? 18.025 0.048 -40.357 1.00 81.25 81 ASP A C 1
ATOM 641 O O . ASP A 1 81 ? 18.071 -0.241 -41.556 1.00 81.25 81 ASP A O 1
ATOM 645 N N . GLU A 1 82 ? 18.490 1.217 -39.906 1.00 79.25 82 GLU A N 1
ATOM 646 C CA . GLU A 1 82 ? 19.133 2.212 -40.770 1.00 79.25 82 GLU A CA 1
ATOM 647 C C . GLU A 1 82 ? 20.445 1.691 -41.374 1.00 79.25 82 GLU A C 1
ATOM 649 O O . GLU A 1 82 ? 20.697 1.892 -42.564 1.00 79.25 82 GLU A O 1
ATOM 654 N N . ALA A 1 83 ? 21.271 0.988 -40.594 1.00 79.12 83 ALA A N 1
ATOM 655 C CA . ALA A 1 83 ? 22.512 0.389 -41.082 1.00 79.12 83 ALA A CA 1
ATOM 656 C C . ALA A 1 83 ? 22.251 -0.720 -42.116 1.00 79.12 83 ALA A C 1
ATOM 658 O O . ALA A 1 83 ? 22.964 -0.805 -43.117 1.00 79.12 83 ALA A O 1
ATOM 659 N N . LEU A 1 84 ? 21.210 -1.534 -41.914 1.00 76.81 84 LEU A N 1
ATOM 660 C CA . LEU A 1 84 ? 20.754 -2.540 -42.876 1.00 76.81 84 LEU A CA 1
ATOM 661 C C . LEU A 1 84 ? 20.202 -1.899 -44.154 1.00 76.81 84 LEU A C 1
ATOM 663 O O . LEU A 1 84 ? 20.457 -2.406 -45.244 1.00 76.81 84 LEU A O 1
ATOM 667 N N . ALA A 1 85 ? 19.478 -0.784 -44.040 1.00 75.44 85 ALA A N 1
ATOM 668 C CA . ALA A 1 85 ? 18.959 -0.048 -45.190 1.00 75.44 85 ALA A CA 1
ATOM 669 C C . ALA A 1 85 ? 20.059 0.691 -45.976 1.00 75.44 85 ALA A C 1
ATOM 671 O O . ALA A 1 85 ? 19.934 0.866 -47.188 1.00 75.44 85 ALA A O 1
ATOM 672 N N . ALA A 1 86 ? 21.122 1.132 -45.298 1.00 74.94 86 ALA A N 1
ATOM 673 C CA . ALA A 1 86 ? 22.271 1.801 -45.905 1.00 74.94 86 ALA A CA 1
ATOM 674 C C . ALA A 1 86 ? 23.311 0.829 -46.491 1.00 74.94 86 ALA A C 1
ATOM 676 O O . ALA A 1 86 ? 24.167 1.256 -47.270 1.00 74.94 86 ALA A O 1
ATOM 677 N N . ALA A 1 87 ? 23.261 -0.456 -46.128 1.00 69.06 87 ALA A N 1
ATOM 678 C CA . ALA A 1 87 ? 24.109 -1.480 -46.719 1.00 69.06 87 ALA A CA 1
ATOM 679 C C . ALA A 1 87 ? 23.746 -1.677 -48.201 1.00 69.06 87 ALA A C 1
ATOM 681 O O . ALA A 1 87 ? 22.594 -1.939 -48.546 1.00 69.06 87 ALA A O 1
ATOM 682 N N . ASP A 1 88 ? 24.738 -1.555 -49.087 1.00 62.72 88 ASP A N 1
ATOM 683 C CA . ASP A 1 88 ? 24.551 -1.809 -50.514 1.00 62.72 88 ASP A CA 1
ATOM 684 C C . ASP A 1 88 ? 24.152 -3.287 -50.713 1.00 62.72 88 ASP A C 1
ATOM 686 O O . ASP A 1 88 ? 24.883 -4.182 -50.270 1.00 62.72 88 ASP A O 1
ATOM 690 N N . PRO A 1 89 ? 23.019 -3.597 -51.375 1.00 61.44 89 PRO A N 1
ATOM 691 C CA . PRO A 1 89 ? 22.628 -4.977 -51.664 1.00 61.44 89 PRO A CA 1
ATOM 692 C C . PRO A 1 89 ? 23.682 -5.758 -52.472 1.00 61.44 89 PRO A C 1
ATOM 694 O O . PRO A 1 89 ? 23.625 -6.990 -52.507 1.00 61.44 89 PRO A O 1
ATOM 697 N N . ALA A 1 90 ? 24.646 -5.078 -53.106 1.00 59.66 90 ALA A N 1
ATOM 698 C CA . ALA A 1 90 ? 25.772 -5.697 -53.802 1.00 59.66 90 ALA A CA 1
ATOM 699 C C . ALA A 1 90 ? 26.843 -6.309 -52.869 1.00 59.66 90 ALA A C 1
ATOM 701 O O . ALA A 1 90 ? 27.541 -7.230 -53.297 1.00 59.66 90 ALA A O 1
ATOM 702 N N . ASP A 1 91 ? 26.939 -5.872 -51.606 1.00 59.00 91 ASP A N 1
ATOM 703 C CA . ASP A 1 91 ? 27.936 -6.349 -50.625 1.00 59.00 91 ASP A CA 1
ATOM 704 C C . ASP A 1 91 ? 27.437 -7.521 -49.755 1.00 59.00 91 ASP A C 1
ATOM 706 O O . ASP A 1 91 ? 28.099 -7.967 -48.815 1.00 59.00 91 ASP A O 1
ATOM 710 N N . CYS A 1 92 ? 26.278 -8.094 -50.088 1.00 59.84 92 CYS A N 1
ATOM 711 C CA . CYS A 1 92 ? 25.810 -9.330 -49.475 1.00 59.84 92 CYS A CA 1
ATOM 712 C C . CYS A 1 92 ? 26.616 -10.534 -50.010 1.00 59.84 92 CYS A C 1
ATOM 714 O O . CYS A 1 92 ? 26.468 -10.889 -51.183 1.00 59.84 92 CYS A O 1
ATOM 716 N N . PRO A 1 93 ? 27.383 -11.274 -49.179 1.00 61.97 93 PRO A N 1
ATOM 717 C CA . PRO A 1 93 ? 28.101 -12.474 -49.628 1.00 61.97 93 PRO A CA 1
ATOM 718 C C . PRO A 1 93 ? 27.157 -13.592 -50.108 1.00 61.97 93 PRO A C 1
ATOM 720 O O . PRO A 1 93 ? 27.593 -14.534 -50.760 1.00 61.97 93 PRO A O 1
ATOM 723 N N . ALA A 1 94 ? 25.854 -13.494 -49.822 1.00 58.78 94 ALA A N 1
ATOM 724 C CA . ALA A 1 94 ? 24.826 -14.373 -50.376 1.00 58.78 94 ALA A CA 1
ATOM 725 C C . ALA A 1 94 ? 24.469 -14.048 -51.843 1.00 58.78 94 ALA A C 1
ATOM 727 O O . ALA A 1 94 ? 24.058 -14.945 -52.583 1.00 58.78 94 ALA A O 1
ATOM 728 N N . ALA A 1 95 ? 24.654 -12.796 -52.283 1.00 55.25 95 ALA A N 1
ATOM 729 C CA . ALA A 1 95 ? 24.384 -12.364 -53.655 1.00 55.25 95 ALA A CA 1
ATOM 730 C C . ALA A 1 95 ? 25.423 -12.923 -54.643 1.00 55.25 95 ALA A C 1
ATOM 732 O O . ALA A 1 95 ? 25.069 -13.315 -55.754 1.00 55.25 95 ALA A O 1
ATOM 733 N N . SER A 1 96 ? 26.686 -13.057 -54.220 1.00 55.22 96 SER A N 1
ATOM 734 C CA . SER A 1 96 ? 27.765 -13.625 -55.044 1.00 55.22 96 SER A CA 1
ATOM 735 C C . SER A 1 96 ? 27.682 -15.150 -55.220 1.00 55.22 96 SER A C 1
ATOM 737 O O . SER A 1 96 ? 28.304 -15.693 -56.131 1.00 55.22 96 SER A O 1
ATOM 739 N N . VAL A 1 97 ? 26.880 -15.843 -54.399 1.00 57.75 97 VAL A N 1
ATOM 740 C CA . VAL A 1 97 ? 26.671 -17.306 -54.461 1.00 57.75 97 VAL A CA 1
ATOM 741 C C . VAL A 1 97 ? 25.380 -17.676 -55.217 1.00 57.75 97 VAL A C 1
ATOM 743 O O . VAL A 1 97 ? 25.070 -18.851 -55.389 1.00 57.75 97 VAL A O 1
ATOM 746 N N . GLY A 1 98 ? 24.617 -16.700 -55.727 1.00 52.25 98 GLY A N 1
ATOM 747 C CA . GLY A 1 98 ? 23.401 -16.968 -56.509 1.00 52.25 98 GLY A CA 1
ATOM 748 C C . GLY A 1 98 ? 22.278 -17.645 -55.710 1.00 52.25 98 GLY A C 1
ATOM 749 O O . GLY A 1 98 ? 21.370 -18.241 -56.296 1.00 52.25 98 GLY A O 1
ATOM 750 N N . VAL A 1 99 ? 22.318 -17.567 -54.375 1.00 57.81 99 VAL A N 1
ATOM 751 C CA . VAL A 1 99 ? 21.285 -18.141 -53.507 1.00 57.81 99 VAL A CA 1
ATOM 752 C C . VAL A 1 99 ? 20.078 -17.208 -53.517 1.00 57.81 99 VAL A C 1
ATOM 754 O O . VAL A 1 99 ? 19.973 -16.273 -52.728 1.00 57.81 99 VAL A O 1
ATOM 757 N N . THR A 1 100 ? 19.154 -17.452 -54.442 1.00 54.59 100 THR A N 1
ATOM 758 C CA . THR A 1 100 ? 17.854 -16.778 -54.453 1.00 54.59 100 THR A CA 1
ATOM 759 C C . THR A 1 100 ? 16.911 -17.508 -53.501 1.00 54.59 100 THR A C 1
ATOM 761 O O . THR A 1 100 ? 16.528 -18.657 -53.717 1.00 54.59 100 THR A O 1
ATOM 764 N N . VAL A 1 101 ? 16.543 -16.856 -52.401 1.00 59.34 101 VAL A N 1
ATOM 765 C CA . VAL A 1 101 ? 15.503 -17.367 -51.504 1.00 59.34 101 VAL A CA 1
ATOM 766 C C . VAL A 1 101 ? 14.152 -16.975 -52.104 1.00 59.34 101 VAL A C 1
ATOM 768 O O . VAL A 1 101 ? 13.832 -15.791 -52.195 1.00 59.34 101 VAL A O 1
ATOM 771 N N . SER A 1 102 ? 13.377 -17.964 -52.564 1.00 53.91 102 SER A N 1
ATOM 772 C CA . SER A 1 102 ? 12.066 -17.750 -53.198 1.00 53.91 102 SER A CA 1
ATOM 773 C C . SER A 1 102 ? 11.130 -16.916 -52.300 1.00 53.91 102 SER A C 1
ATOM 775 O O . SER A 1 102 ? 11.095 -17.160 -51.090 1.00 53.91 102 SER A O 1
ATOM 777 N N . PRO A 1 103 ? 10.312 -15.995 -52.854 1.00 57.22 103 PRO A N 1
ATOM 778 C CA . PRO A 1 103 ? 9.311 -15.216 -52.110 1.00 57.22 103 PRO A CA 1
ATOM 779 C C . PRO A 1 103 ? 8.403 -16.048 -51.188 1.00 57.22 103 PRO A C 1
ATOM 781 O O . PRO A 1 103 ? 7.955 -15.567 -50.150 1.00 57.22 103 PRO A O 1
ATOM 784 N N . THR A 1 104 ? 8.169 -17.322 -51.516 1.00 58.56 104 THR A N 1
ATOM 785 C CA . THR A 1 104 ? 7.395 -18.255 -50.681 1.00 58.56 104 THR A CA 1
ATOM 786 C C . THR A 1 104 ? 8.049 -18.525 -49.319 1.00 58.56 104 THR A C 1
ATOM 788 O O . THR A 1 104 ? 7.345 -18.698 -48.328 1.00 58.56 104 THR A O 1
ATOM 791 N N . ILE A 1 105 ? 9.383 -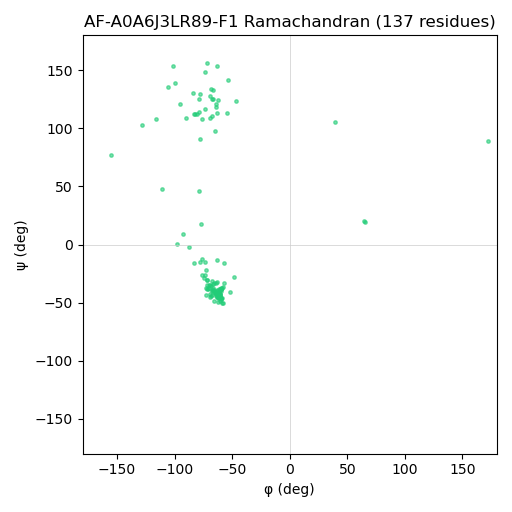18.518 -49.238 1.00 65.06 105 ILE A N 1
ATOM 792 C CA . ILE A 1 105 ? 10.122 -18.763 -47.989 1.00 65.06 105 ILE A CA 1
ATOM 793 C C . ILE A 1 105 ? 10.008 -17.555 -47.048 1.00 65.06 105 ILE A C 1
ATOM 795 O O . ILE A 1 105 ? 9.799 -17.736 -45.850 1.00 65.06 105 ILE A O 1
ATOM 799 N N . TRP A 1 106 ? 10.025 -16.325 -47.570 1.00 60.81 106 TRP A N 1
ATOM 800 C CA . TRP A 1 106 ? 9.767 -15.119 -46.767 1.00 60.81 106 TRP A CA 1
ATOM 801 C C . TRP A 1 106 ? 8.372 -15.145 -46.130 1.00 60.81 106 TRP A C 1
ATOM 803 O O . TRP A 1 106 ? 8.219 -14.811 -44.955 1.00 60.81 106 TRP A O 1
ATOM 813 N N . GLY A 1 107 ? 7.377 -15.655 -46.864 1.00 60.34 107 GLY A N 1
ATOM 814 C CA . GLY A 1 107 ? 6.040 -15.917 -46.325 1.00 60.34 107 GLY A CA 1
ATOM 815 C C . GLY A 1 107 ? 6.047 -16.894 -45.142 1.00 60.34 107 GLY A C 1
ATOM 816 O O . GLY A 1 107 ? 5.324 -16.683 -44.172 1.00 60.34 107 GLY A O 1
ATOM 817 N N . THR A 1 108 ? 6.903 -17.924 -45.163 1.00 60.44 108 THR A N 1
ATOM 818 C CA . THR A 1 108 ? 7.025 -18.866 -44.035 1.00 60.44 108 THR A CA 1
ATOM 819 C C . THR A 1 108 ? 7.720 -18.269 -42.808 1.00 60.44 108 THR A C 1
ATOM 821 O O . THR A 1 108 ? 7.340 -18.609 -41.692 1.00 60.44 108 THR A O 1
ATOM 824 N N . TYR A 1 109 ? 8.655 -17.326 -42.972 1.00 58.44 109 TYR A N 1
ATOM 825 C CA . TYR A 1 109 ? 9.270 -16.619 -41.838 1.00 58.44 109 TYR A CA 1
ATOM 826 C C . TYR A 1 109 ? 8.293 -15.665 -41.135 1.00 58.44 109 TYR A C 1
ATOM 828 O O . TYR A 1 109 ? 8.281 -15.612 -39.905 1.00 58.44 109 TYR A O 1
ATOM 836 N N . GLY A 1 110 ? 7.412 -14.990 -41.885 1.00 57.59 110 GLY A N 1
ATOM 837 C CA . GLY A 1 110 ? 6.315 -14.204 -41.301 1.00 57.59 110 GLY A CA 1
ATOM 838 C C . GLY A 1 110 ? 5.348 -15.058 -40.469 1.00 57.59 110 GLY A C 1
ATOM 839 O O . GLY A 1 110 ? 4.952 -14.660 -39.376 1.00 57.59 110 GLY A O 1
ATOM 840 N N . LEU A 1 111 ? 5.053 -16.281 -40.927 1.00 56.50 111 LEU A N 1
ATOM 841 C CA . LEU A 1 111 ? 4.223 -17.244 -40.188 1.00 56.50 111 LEU A CA 1
ATOM 842 C C . LEU A 1 111 ? 4.899 -17.760 -38.903 1.00 56.50 111 LEU A C 1
ATOM 844 O O . LEU A 1 111 ? 4.211 -18.048 -37.926 1.00 56.50 111 LEU A O 1
ATOM 848 N N . ILE A 1 112 ? 6.233 -17.858 -38.874 1.00 56.12 112 ILE A N 1
ATOM 849 C CA . ILE A 1 112 ? 6.993 -18.251 -37.673 1.00 56.12 112 ILE A CA 1
ATOM 850 C C . ILE A 1 112 ? 6.968 -17.134 -36.615 1.00 56.12 112 ILE A C 1
ATOM 852 O O . ILE A 1 112 ? 6.824 -17.425 -35.425 1.00 56.12 112 ILE A O 1
ATOM 856 N N . GLY A 1 113 ? 7.052 -15.866 -37.035 1.00 53.81 113 GLY A N 1
ATOM 857 C CA . GLY A 1 113 ? 6.923 -14.706 -36.144 1.00 53.81 113 GLY A CA 1
ATOM 858 C C . GLY A 1 113 ? 5.547 -14.617 -35.473 1.00 53.81 113 GLY A C 1
ATOM 859 O O . GLY A 1 113 ? 5.465 -14.428 -34.258 1.00 53.81 113 GLY A O 1
ATOM 860 N N . ASP A 1 114 ? 4.471 -14.850 -36.229 1.00 54.38 114 ASP A N 1
ATOM 861 C CA . ASP A 1 114 ? 3.109 -14.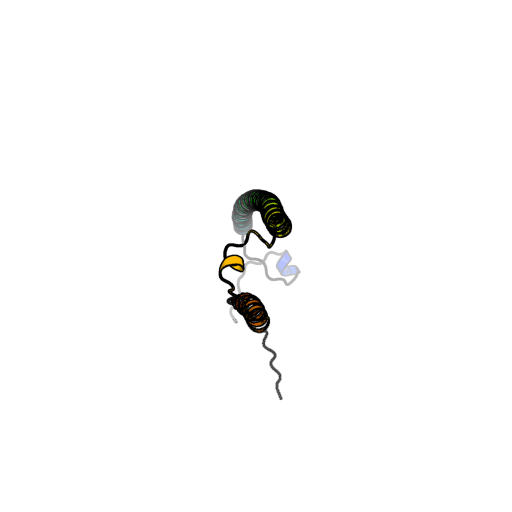897 -35.677 1.00 54.38 114 ASP A CA 1
ATOM 862 C C . ASP A 1 114 ? 2.873 -16.131 -34.787 1.00 54.38 114 ASP A C 1
ATOM 864 O O . ASP A 1 114 ? 2.208 -16.027 -33.754 1.00 54.38 114 ASP A O 1
ATOM 868 N N . ALA A 1 115 ? 3.469 -17.285 -35.108 1.00 53.12 115 ALA A N 1
ATOM 869 C CA . ALA A 1 115 ? 3.368 -18.485 -34.273 1.00 53.12 115 ALA A CA 1
ATOM 870 C C . ALA A 1 115 ? 4.061 -18.326 -32.906 1.00 53.12 115 ALA A C 1
ATOM 872 O O . ALA A 1 115 ? 3.557 -18.838 -31.905 1.00 53.12 115 ALA A O 1
ATOM 873 N N . MET A 1 116 ? 5.173 -17.583 -32.827 1.00 52.56 116 MET A N 1
ATOM 874 C CA . MET A 1 116 ? 5.822 -17.278 -31.544 1.00 52.56 116 MET A CA 1
ATOM 875 C C . MET A 1 116 ? 5.052 -16.233 -30.724 1.00 52.56 116 MET A C 1
ATOM 877 O O . MET A 1 116 ? 5.042 -16.314 -29.497 1.00 52.56 116 MET A O 1
ATOM 881 N N . ARG A 1 117 ? 4.322 -15.317 -31.372 1.00 49.28 117 ARG A N 1
ATOM 882 C CA . ARG A 1 117 ? 3.482 -14.317 -30.690 1.00 49.28 117 ARG A CA 1
ATOM 883 C C . ARG A 1 117 ? 2.204 -14.912 -30.081 1.00 49.28 117 ARG A C 1
ATOM 885 O O . ARG A 1 117 ? 1.697 -14.396 -29.089 1.00 49.28 117 ARG A O 1
ATOM 892 N N . VAL A 1 118 ? 1.708 -16.024 -30.626 1.00 48.66 118 VAL A N 1
ATOM 893 C CA . VAL A 1 118 ? 0.572 -16.785 -30.067 1.00 48.66 118 VAL A CA 1
ATOM 894 C C . VAL A 1 118 ? 0.986 -17.656 -28.864 1.00 48.66 118 VAL A C 1
ATOM 896 O O . VAL A 1 118 ? 0.133 -18.069 -28.079 1.00 48.66 118 VAL A O 1
ATOM 899 N N . GLY A 1 119 ? 2.288 -17.879 -28.647 1.00 43.78 119 GLY A N 1
ATOM 900 C CA . GLY A 1 119 ? 2.813 -18.628 -27.497 1.00 43.78 119 GLY A CA 1
ATOM 901 C C . GLY A 1 119 ? 2.815 -17.868 -26.163 1.00 43.78 119 GLY A C 1
ATOM 902 O O . GLY A 1 119 ? 2.978 -18.488 -25.114 1.00 43.78 119 GLY A O 1
ATOM 903 N N . GLU A 1 120 ? 2.592 -16.551 -26.171 1.00 44.84 120 GLU A N 1
ATOM 904 C CA . GLU A 1 120 ? 2.678 -15.690 -24.982 1.00 44.84 120 GLU A CA 1
ATOM 905 C C . GLU A 1 120 ? 1.296 -15.168 -24.547 1.00 44.84 120 GLU A C 1
ATOM 907 O O . GLU A 1 120 ? 1.071 -13.986 -24.313 1.00 44.84 120 GLU A O 1
ATOM 912 N N . SER A 1 121 ? 0.311 -16.065 -24.469 1.00 47.75 121 SER A N 1
ATOM 913 C CA . SER A 1 121 ? -1.021 -15.743 -23.947 1.00 47.75 121 SER A CA 1
ATOM 914 C C . SER A 1 121 ? -1.715 -16.995 -23.405 1.00 47.75 121 SER A C 1
ATOM 916 O O . SER A 1 121 ? -2.598 -17.562 -24.045 1.00 47.75 121 SER A O 1
ATOM 918 N N . SER A 1 122 ? -1.318 -17.442 -22.211 1.00 43.34 122 SER A N 1
ATOM 919 C CA . SER A 1 122 ? -2.238 -17.934 -21.165 1.00 43.34 122 SER A CA 1
ATOM 920 C C . SER A 1 122 ? -1.463 -18.546 -19.995 1.00 43.34 122 SER A C 1
ATOM 922 O O . SER A 1 122 ? -1.244 -19.749 -19.917 1.00 43.34 122 SER A O 1
ATOM 924 N N . VAL A 1 123 ? -1.115 -17.717 -19.011 1.00 38.91 123 VAL A N 1
ATOM 925 C CA . VAL A 1 123 ? -1.058 -18.213 -17.631 1.00 38.91 123 VAL A CA 1
ATOM 926 C C . VAL A 1 123 ? -2.455 -17.984 -17.051 1.00 38.91 123 VAL A C 1
ATOM 928 O O . VAL A 1 123 ? -2.831 -16.825 -16.860 1.00 38.91 123 VAL A O 1
ATOM 931 N N . PRO A 1 124 ? -3.272 -19.024 -16.804 1.00 41.78 124 PRO A N 1
ATOM 932 C CA . PRO A 1 124 ? -4.501 -18.841 -16.052 1.00 41.78 124 PRO A CA 1
ATOM 933 C C . PRO A 1 124 ? -4.133 -18.404 -14.631 1.00 41.78 124 PRO A C 1
ATOM 935 O O . PRO A 1 124 ? -3.439 -19.104 -13.894 1.00 41.78 124 PRO A O 1
ATOM 938 N N . SER A 1 125 ? -4.587 -17.203 -14.277 1.00 38.19 125 SER A N 1
ATOM 939 C CA . SER A 1 125 ? -4.531 -16.646 -12.931 1.00 38.19 125 SER A CA 1
ATOM 940 C C . SER A 1 125 ? -5.183 -17.625 -11.951 1.00 38.19 125 SER A C 1
ATOM 942 O O . SER A 1 125 ? -6.383 -17.894 -12.018 1.00 38.19 125 SER A O 1
ATOM 944 N N . ALA A 1 126 ? -4.372 -18.195 -11.062 1.00 40.62 126 ALA A N 1
ATOM 945 C CA . ALA A 1 126 ? -4.844 -19.028 -9.973 1.00 40.62 126 ALA A CA 1
ATOM 946 C C . ALA A 1 126 ? -5.641 -18.168 -8.974 1.00 40.62 126 ALA A C 1
ATOM 948 O O . ALA A 1 126 ? -5.082 -17.324 -8.282 1.00 40.62 126 ALA A O 1
ATOM 949 N N . GLY A 1 127 ? -6.955 -18.403 -8.948 1.00 34.38 127 GLY A N 1
ATOM 950 C CA . GLY A 1 127 ? -7.864 -18.327 -7.801 1.00 34.38 127 GLY A CA 1
ATOM 951 C C . GLY A 1 127 ? -7.681 -17.200 -6.779 1.00 34.38 127 GLY A C 1
ATOM 952 O O . GLY A 1 127 ? -6.888 -17.310 -5.850 1.00 34.38 127 GLY A O 1
ATOM 953 N N . SER A 1 128 ? -8.569 -16.205 -6.837 1.00 35.66 128 SER A N 1
ATOM 954 C CA . SER A 1 128 ? -9.072 -15.535 -5.629 1.00 35.66 128 SER A CA 1
ATOM 955 C C . SER A 1 128 ? -10.447 -16.121 -5.274 1.00 35.66 128 SER A C 1
ATOM 957 O O . SER A 1 128 ? -11.236 -16.375 -6.188 1.00 35.66 128 SER A O 1
ATOM 959 N N . PRO A 1 129 ? -10.759 -16.367 -3.989 1.00 42.47 129 PRO A N 1
ATOM 960 C CA . PRO A 1 129 ? -12.008 -17.000 -3.595 1.00 42.47 129 PRO A CA 1
ATOM 961 C C . PRO A 1 129 ? -13.130 -15.957 -3.578 1.00 42.47 129 PRO A C 1
ATOM 963 O O . PRO A 1 129 ? -13.143 -15.065 -2.731 1.00 42.47 129 PRO A O 1
ATOM 966 N N . SER A 1 130 ? -14.092 -16.077 -4.492 1.00 40.03 130 SER A N 1
ATOM 967 C CA . SER A 1 130 ? -15.375 -15.385 -4.365 1.00 40.03 130 SER A CA 1
ATOM 968 C C . SER A 1 130 ? -16.402 -16.310 -3.724 1.00 40.03 130 SER A C 1
ATOM 970 O O . SER A 1 130 ? -16.708 -17.398 -4.205 1.00 40.03 130 SER A O 1
ATOM 972 N N . THR A 1 131 ? -16.896 -15.828 -2.595 1.00 39.97 131 THR A N 1
ATOM 973 C CA . THR A 1 131 ? -17.978 -16.316 -1.752 1.00 39.97 131 THR A CA 1
ATOM 974 C C . THR A 1 131 ? -19.219 -16.690 -2.566 1.00 39.97 131 THR A C 1
ATOM 976 O O . THR A 1 131 ? -19.786 -15.858 -3.272 1.00 39.97 131 THR A O 1
ATOM 979 N N . VAL A 1 132 ? -19.679 -17.935 -2.425 1.00 41.09 132 VAL A N 1
ATOM 980 C CA . VAL A 1 132 ? -20.992 -18.373 -2.914 1.00 41.09 132 VAL A CA 1
ATOM 981 C C . VAL A 1 132 ? -22.056 -17.841 -1.953 1.00 41.09 132 VAL A C 1
ATOM 983 O O . VAL A 1 132 ? -22.173 -18.308 -0.822 1.00 41.09 132 VAL A O 1
ATOM 986 N N . VAL A 1 133 ? -22.824 -16.848 -2.401 1.00 41.19 133 VAL A N 1
ATOM 987 C CA . VAL A 1 133 ? -24.091 -16.457 -1.773 1.00 41.19 133 VAL A CA 1
ATOM 988 C C . VAL A 1 133 ? -25.144 -17.458 -2.235 1.00 41.19 133 VAL A C 1
ATOM 990 O O . VAL A 1 133 ? -25.456 -17.545 -3.421 1.00 41.19 133 VAL A O 1
ATOM 993 N N . GLY A 1 134 ? -25.651 -18.252 -1.293 1.00 36.41 134 GLY A N 1
ATOM 994 C CA . GLY A 1 134 ? -26.767 -19.154 -1.528 1.00 36.41 134 GLY A CA 1
ATOM 995 C C . GLY A 1 134 ? -28.054 -18.372 -1.767 1.00 36.41 134 GLY A C 1
ATOM 996 O O . GLY A 1 134 ? -28.380 -17.473 -0.998 1.00 36.41 134 GLY A O 1
ATOM 997 N N . ASN A 1 135 ? -28.801 -18.759 -2.798 1.00 36.56 135 ASN A N 1
ATOM 998 C CA . ASN A 1 135 ? -30.216 -18.438 -2.902 1.00 36.56 135 ASN A CA 1
ATOM 999 C C . ASN A 1 135 ? -30.998 -19.749 -2.858 1.00 36.56 135 ASN A C 1
ATOM 1001 O O . ASN A 1 135 ? -30.974 -20.548 -3.792 1.00 36.56 135 ASN A O 1
ATOM 1005 N N . SER A 1 136 ? -31.668 -19.966 -1.732 1.00 43.75 136 SER A N 1
ATOM 1006 C CA . SER A 1 136 ? -32.763 -20.911 -1.603 1.00 43.75 136 SER A CA 1
ATOM 1007 C C . SER A 1 136 ? -33.963 -20.374 -2.384 1.00 43.75 136 SER A C 1
ATOM 1009 O O . SER A 1 136 ? -34.394 -19.237 -2.206 1.00 43.75 136 SER A O 1
ATOM 1011 N N . SER A 1 137 ? -34.525 -21.195 -3.261 1.00 40.84 137 SER A N 1
ATOM 1012 C CA . SER A 1 137 ? -35.851 -20.974 -3.834 1.00 40.84 137 SER A CA 1
ATOM 1013 C C . SER A 1 137 ? -36.619 -22.264 -3.627 1.00 40.84 137 SER A C 1
ATOM 1015 O O . SER A 1 137 ? -36.342 -23.275 -4.265 1.00 40.84 137 SER A O 1
ATOM 1017 N N . GLY A 1 138 ? -37.503 -22.233 -2.633 1.00 39.78 138 GLY A N 1
ATOM 1018 C CA . GLY A 1 138 ? -38.482 -23.278 -2.413 1.00 39.78 138 GLY A CA 1
ATOM 1019 C C . GLY A 1 138 ? -39.590 -23.207 -3.454 1.00 39.78 138 GLY A C 1
ATOM 1020 O O . GLY A 1 138 ? -39.952 -22.124 -3.919 1.00 39.78 138 GLY A O 1
ATOM 1021 N N . SER A 1 139 ? -40.126 -24.373 -3.783 1.00 36.84 13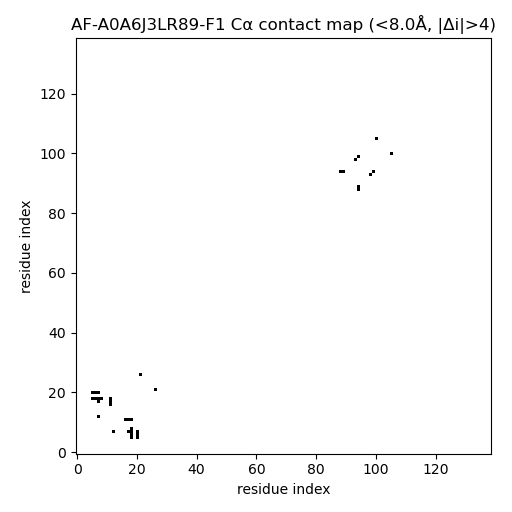9 SER A N 1
ATOM 1022 C CA . SER A 1 139 ? -41.535 -24.660 -4.069 1.00 36.84 139 SER A CA 1
ATOM 1023 C C . SER A 1 139 ? -41.718 -26.167 -3.981 1.00 36.84 139 SER A C 1
ATOM 1025 O O . SER A 1 139 ? -40.823 -26.880 -4.487 1.00 36.84 139 SER A O 1
#